Protein AF-A0A6N9VI15-F1 (afdb_monomer)

Foldseek 3Di:
DDDDDDDPDPVVVVVVVLCLLQPAAPVRDSQQRDWDWDQDPVPRDIDIDHGRDHSVVSVVVVVVVDDPDDPPPDDPDD

Radius of gyration: 14.13 Å; Cα contacts (8 Å, |Δi|>4): 65; chains: 1; bounding box: 28×30×40 Å

Solvent-accessible surface area (backbone atoms only — not comparable to full-atom values): 5082 Å² total; per-residue (Å²): 138,85,87,83,86,84,73,91,43,74,68,58,44,50,51,54,50,49,52,63,70,61,32,57,16,99,86,64,41,71,66,40,18,61,67,44,79,45,74,40,87,92,75,71,45,77,48,80,42,63,56,42,55,48,60,68,61,53,49,57,59,53,52,77,73,59,72,79,90,53,93,82,65,71,74,83,72,134

Mean predicted aligned error: 8.82 Å

Sequence (78 aa):
MIDIVAVLRAEDAVLDFLSVLTAPGPTGRQDESPEVHVLFGDTAEHLVLPAGVPTAERLDAVARHVRPVDESAASPGP

Secondary structure (DSSP, 8-state):
-------SSHHHHHHHHHHHHTPPPTTS-GGGPPPEEEE-TTT--EEEE-TT--HHHHHHHHHTTPPP--TT------

Organism: Streptomyces microflavus (NCBI:txid1919)

pLDDT: mean 73.47, std 13.97, range [33.28, 91.19]

Structure (mmCIF, N/CA/C/O backbone):
data_AF-A0A6N9VI15-F1
#
_entry.id   AF-A0A6N9VI15-F1
#
loop_
_atom_site.group_PDB
_atom_site.id
_atom_site.type_symbol
_atom_site.label_atom_id
_atom_site.label_alt_id
_atom_site.label_comp_id
_atom_site.label_asym_id
_atom_site.label_entity_id
_atom_site.label_seq_id
_atom_site.pdbx_PDB_ins_code
_atom_site.Cartn_x
_atom_site.Cartn_y
_atom_site.Cartn_z
_atom_site.occupancy
_atom_site.B_iso_or_equiv
_atom_site.auth_seq_id
_atom_site.auth_comp_id
_atom_site.auth_asym_id
_atom_site.aut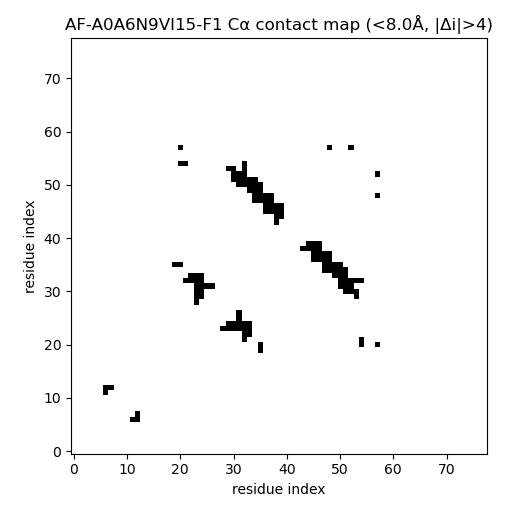h_atom_id
_atom_site.pdbx_PDB_model_num
ATOM 1 N N . MET A 1 1 ? 11.912 21.479 0.084 1.00 39.75 1 MET A N 1
ATOM 2 C CA . MET A 1 1 ? 12.336 20.219 0.724 1.00 39.75 1 MET A CA 1
ATOM 3 C C . MET A 1 1 ? 12.331 19.173 -0.373 1.00 39.75 1 MET A C 1
ATOM 5 O O . MET A 1 1 ? 11.390 19.198 -1.155 1.00 39.75 1 MET A O 1
ATOM 9 N N . ILE A 1 2 ? 13.399 18.395 -0.535 1.00 33.28 2 ILE A N 1
ATOM 10 C CA . ILE A 1 2 ? 13.459 17.320 -1.535 1.00 33.28 2 ILE A CA 1
ATOM 11 C C . ILE A 1 2 ? 13.697 16.043 -0.743 1.00 33.28 2 ILE A C 1
ATOM 13 O O . ILE A 1 2 ? 14.761 15.896 -0.142 1.00 33.28 2 ILE A O 1
ATOM 17 N N . ASP A 1 3 ? 12.696 15.173 -0.715 1.00 46.81 3 ASP A N 1
ATOM 18 C CA . ASP A 1 3 ? 12.773 13.878 -0.053 1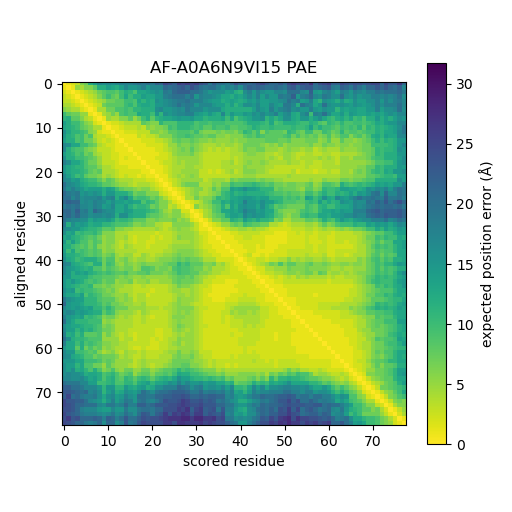.00 46.81 3 ASP A CA 1
ATOM 19 C C . ASP A 1 3 ? 13.292 12.856 -1.068 1.00 46.81 3 ASP A C 1
ATOM 21 O O . ASP A 1 3 ? 12.682 12.626 -2.112 1.00 46.81 3 ASP A O 1
ATOM 25 N N . ILE A 1 4 ? 14.475 12.302 -0.797 1.00 45.72 4 ILE A N 1
ATOM 26 C CA . ILE A 1 4 ? 15.118 11.293 -1.642 1.00 45.72 4 ILE A CA 1
ATOM 27 C C . ILE A 1 4 ? 14.847 9.929 -1.009 1.00 45.72 4 ILE A C 1
ATOM 29 O O . ILE A 1 4 ? 15.393 9.622 0.049 1.00 45.72 4 ILE A O 1
ATOM 33 N N . VAL A 1 5 ? 14.021 9.109 -1.661 1.00 56.50 5 VAL A N 1
ATOM 34 C CA . VAL A 1 5 ? 13.788 7.712 -1.272 1.00 56.50 5 VAL A CA 1
ATOM 35 C C . VAL A 1 5 ? 14.676 6.822 -2.136 1.00 56.50 5 VAL A C 1
ATOM 37 O O . VAL A 1 5 ? 14.482 6.731 -3.346 1.00 56.50 5 VAL A O 1
ATOM 40 N N . ALA A 1 6 ? 15.676 6.189 -1.522 1.00 51.69 6 ALA A N 1
ATOM 41 C CA . ALA A 1 6 ? 16.569 5.247 -2.189 1.00 51.69 6 ALA A CA 1
ATOM 42 C C . ALA A 1 6 ? 16.191 3.812 -1.806 1.00 51.69 6 ALA A C 1
ATOM 44 O O . ALA A 1 6 ? 16.399 3.390 -0.672 1.00 51.69 6 ALA A O 1
ATOM 45 N N . VAL A 1 7 ? 15.662 3.060 -2.769 1.00 59.25 7 VAL A N 1
ATOM 46 C CA . VAL A 1 7 ? 15.353 1.635 -2.621 1.00 59.25 7 VAL A CA 1
ATOM 47 C C . VAL A 1 7 ? 16.552 0.830 -3.111 1.00 59.25 7 VAL A C 1
ATOM 49 O O . VAL A 1 7 ? 16.835 0.804 -4.306 1.00 59.25 7 VAL A O 1
ATOM 52 N N . LEU A 1 8 ? 17.284 0.193 -2.196 1.00 53.88 8 LEU A N 1
ATOM 53 C CA . LEU A 1 8 ? 18.488 -0.576 -2.544 1.00 53.88 8 LEU A CA 1
ATOM 54 C C . LEU A 1 8 ? 18.168 -2.008 -2.989 1.00 53.88 8 LEU A C 1
ATOM 56 O O . LEU A 1 8 ? 1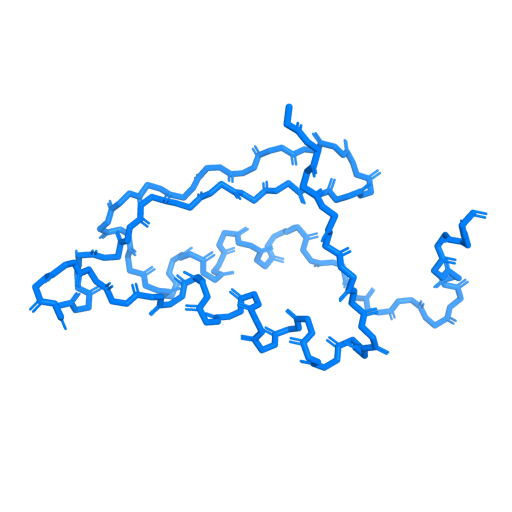8.943 -2.612 -3.732 1.00 53.88 8 LEU A O 1
ATOM 60 N N . ARG A 1 9 ? 17.032 -2.545 -2.533 1.00 56.84 9 ARG A N 1
ATOM 61 C CA . ARG A 1 9 ? 16.496 -3.859 -2.894 1.00 56.84 9 ARG A CA 1
ATOM 62 C C . ARG A 1 9 ? 14.977 -3.787 -2.956 1.00 56.84 9 ARG A C 1
ATOM 64 O O . ARG A 1 9 ? 14.362 -3.107 -2.137 1.00 56.84 9 ARG A O 1
ATOM 71 N N . ALA A 1 10 ? 14.379 -4.486 -3.916 1.00 64.88 10 ALA A N 1
ATOM 72 C CA . ALA A 1 10 ? 12.929 -4.488 -4.093 1.00 64.88 10 ALA A CA 1
ATOM 73 C C . ALA A 1 10 ? 12.214 -5.046 -2.852 1.00 64.88 10 ALA A C 1
ATOM 75 O O . ALA A 1 10 ? 11.167 -4.543 -2.459 1.00 64.88 10 ALA A O 1
ATOM 76 N N . GLU A 1 11 ? 12.817 -6.036 -2.195 1.00 67.94 11 GLU A N 1
ATOM 77 C CA . GLU A 1 11 ? 12.303 -6.645 -0.971 1.00 67.94 11 GLU A CA 1
ATOM 78 C C . GLU A 1 11 ? 12.258 -5.644 0.188 1.00 67.94 11 GLU A C 1
ATOM 80 O O . GLU A 1 11 ? 11.263 -5.586 0.910 1.00 67.94 11 GLU A O 1
ATOM 85 N N . ASP A 1 12 ? 13.296 -4.817 0.327 1.00 65.06 12 ASP A N 1
ATOM 86 C CA . ASP A 1 12 ? 13.373 -3.801 1.379 1.00 65.06 12 ASP A CA 1
ATOM 87 C C . ASP A 1 12 ? 12.308 -2.713 1.158 1.00 65.06 12 ASP A C 1
ATOM 89 O O . ASP A 1 12 ? 11.633 -2.314 2.103 1.00 65.06 12 ASP A O 1
ATOM 93 N N . ALA A 1 13 ? 12.054 -2.315 -0.096 1.00 69.31 13 ALA A N 1
ATOM 94 C CA . ALA A 1 13 ? 10.955 -1.398 -0.418 1.00 69.31 13 ALA A CA 1
ATOM 95 C C . ALA A 1 13 ? 9.575 -1.968 -0.102 1.00 69.31 13 ALA A C 1
ATOM 97 O O . ALA A 1 13 ? 8.700 -1.231 0.346 1.00 69.31 13 ALA A O 1
ATOM 98 N N . VAL A 1 14 ? 9.359 -3.261 -0.347 1.00 75.75 14 VAL A N 1
ATOM 99 C CA . VAL A 1 14 ? 8.084 -3.905 -0.016 1.00 75.75 1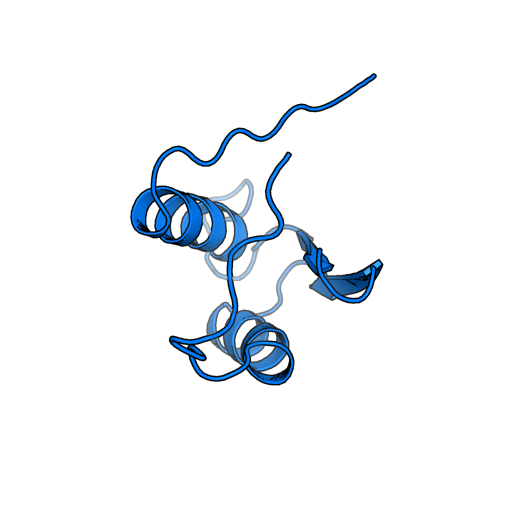4 VAL A CA 1
ATOM 100 C C . VAL A 1 14 ? 7.883 -3.920 1.496 1.00 75.75 14 VAL A C 1
ATOM 102 O O . VAL A 1 14 ? 6.790 -3.608 1.963 1.00 75.75 14 VAL A O 1
ATOM 105 N N . LEU A 1 15 ? 8.922 -4.239 2.269 1.00 75.75 15 LEU A N 1
ATOM 106 C CA . LEU A 1 15 ? 8.844 -4.232 3.730 1.00 75.75 15 LEU A CA 1
ATOM 107 C C . LEU A 1 15 ? 8.618 -2.823 4.287 1.00 75.75 15 LEU A C 1
ATOM 109 O O . LEU A 1 15 ? 7.743 -2.652 5.136 1.00 75.75 15 LEU A O 1
ATOM 113 N N . ASP A 1 16 ? 9.328 -1.818 3.772 1.00 78.69 16 ASP A N 1
ATOM 114 C CA . ASP A 1 16 ? 9.134 -0.419 4.159 1.00 78.69 16 ASP A CA 1
ATOM 115 C C . ASP A 1 16 ? 7.718 0.052 3.814 1.00 78.69 16 ASP A C 1
ATOM 117 O O . ASP A 1 16 ? 7.021 0.614 4.664 1.00 78.69 16 ASP A O 1
ATOM 121 N N . PHE A 1 17 ? 7.240 -0.254 2.607 1.00 81.56 17 PHE A N 1
ATOM 122 C CA . PHE A 1 17 ? 5.886 0.077 2.177 1.00 81.56 17 PHE A CA 1
ATOM 123 C C . PHE A 1 17 ? 4.828 -0.566 3.077 1.00 81.56 17 PHE A C 1
ATOM 125 O O . PHE A 1 17 ? 3.923 0.120 3.556 1.00 81.56 17 PHE A O 1
ATOM 132 N N . LEU A 1 18 ? 4.952 -1.867 3.356 1.00 81.94 18 LEU A N 1
ATOM 133 C CA . LEU A 1 18 ? 4.032 -2.570 4.246 1.00 81.94 18 LEU A CA 1
ATOM 134 C C . LEU A 1 18 ? 4.087 -1.995 5.664 1.00 81.94 18 LEU A C 1
ATOM 136 O O . LEU A 1 18 ? 3.037 -1.816 6.273 1.00 81.94 18 LEU A O 1
ATOM 140 N N . SER A 1 19 ? 5.270 -1.633 6.166 1.00 82.06 19 SER A N 1
ATOM 141 C CA . SER A 1 19 ? 5.419 -1.047 7.502 1.00 82.06 19 SER A CA 1
ATOM 142 C C . SER A 1 19 ? 4.652 0.271 7.657 1.00 82.06 19 SER A C 1
ATOM 144 O O . SER A 1 19 ? 4.013 0.490 8.685 1.00 82.06 19 SER A O 1
ATOM 146 N N . VAL A 1 20 ? 4.649 1.112 6.616 1.00 83.75 20 VAL A N 1
ATOM 147 C CA . VAL A 1 20 ? 3.892 2.369 6.573 1.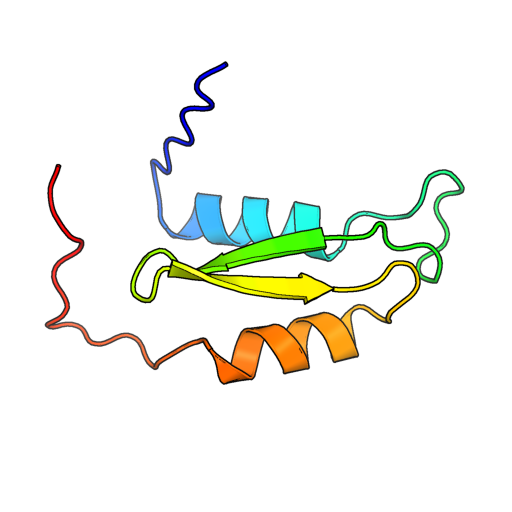00 83.75 20 VAL A CA 1
ATOM 148 C C . VAL A 1 20 ? 2.400 2.092 6.423 1.00 83.75 20 VAL A C 1
ATOM 150 O O . VAL A 1 20 ? 1.581 2.675 7.134 1.00 83.75 20 VAL A O 1
ATOM 153 N N . LEU A 1 21 ? 2.034 1.172 5.529 1.00 82.94 21 LEU A N 1
ATOM 154 C CA . LEU A 1 21 ? 0.640 0.850 5.235 1.00 82.94 21 LEU A CA 1
ATOM 155 C C . LEU A 1 21 ? -0.089 0.262 6.451 1.00 82.94 21 LEU A C 1
ATOM 157 O O . LEU A 1 21 ? -1.274 0.545 6.655 1.00 82.94 21 LEU A O 1
ATOM 161 N N . THR A 1 22 ? 0.625 -0.532 7.256 1.00 80.19 22 THR A N 1
ATOM 162 C CA . THR A 1 22 ? 0.108 -1.210 8.452 1.00 80.19 22 THR A CA 1
ATOM 163 C C . THR A 1 22 ? 0.524 -0.538 9.759 1.00 80.19 22 THR A C 1
ATOM 165 O O . THR A 1 22 ? 0.407 -1.158 10.819 1.00 80.19 22 THR A O 1
ATOM 168 N N . ALA A 1 23 ? 1.048 0.691 9.708 1.00 80.56 23 ALA A N 1
ATOM 169 C CA . ALA A 1 23 ? 1.493 1.398 10.901 1.00 80.56 23 ALA A CA 1
ATOM 170 C C . ALA A 1 23 ? 0.323 1.553 11.894 1.00 80.56 23 ALA A C 1
ATOM 172 O O . ALA A 1 23 ? -0.758 2.014 11.506 1.00 80.56 23 ALA A O 1
ATOM 173 N N . PRO A 1 24 ? 0.499 1.168 13.170 1.00 71.44 24 PRO A N 1
ATOM 174 C CA . PRO A 1 24 ? -0.534 1.369 14.172 1.00 71.44 24 PRO A CA 1
ATOM 175 C C . PRO A 1 24 ? -0.733 2.865 14.441 1.00 71.44 24 PRO A C 1
ATOM 177 O O . PRO A 1 24 ? 0.197 3.666 14.324 1.00 71.44 24 PRO A O 1
ATOM 180 N N . GLY A 1 25 ? -1.952 3.235 14.832 1.00 70.44 25 GLY A N 1
ATOM 181 C CA . GLY A 1 25 ? -2.267 4.603 15.235 1.00 70.44 25 GLY A CA 1
ATOM 182 C C . GLY A 1 25 ? -1.520 5.062 16.489 1.00 70.44 25 GLY A C 1
ATOM 183 O O . GLY A 1 25 ? -0.897 4.251 17.179 1.00 70.44 25 GLY A O 1
ATOM 184 N N . PRO A 1 26 ? -1.623 6.351 16.856 1.00 67.69 26 PRO A N 1
ATOM 185 C CA . PRO A 1 26 ? -0.924 6.930 18.006 1.00 67.69 26 PRO A CA 1
ATOM 186 C C . PRO A 1 26 ? -1.251 6.250 19.346 1.00 67.69 26 PRO A C 1
ATOM 188 O O . PRO A 1 26 ? -0.458 6.349 20.280 1.00 67.69 26 PRO A O 1
ATOM 191 N N . THR A 1 27 ? -2.381 5.541 19.457 1.00 72.62 27 THR A N 1
ATOM 192 C CA . THR A 1 27 ? -2.740 4.765 20.659 1.00 72.62 27 THR A CA 1
ATOM 193 C C . THR A 1 27 ? -2.393 3.272 20.572 1.00 72.62 27 THR A C 1
ATOM 195 O O . THR A 1 27 ? -2.660 2.522 21.510 1.00 72.62 27 THR A O 1
ATOM 198 N N . GLY A 1 28 ? -1.803 2.814 19.463 1.00 66.56 28 GLY A N 1
ATOM 199 C CA . GLY A 1 28 ? -1.454 1.409 19.238 1.00 66.56 28 GLY A CA 1
ATOM 200 C C . GLY A 1 28 ? -2.625 0.513 18.816 1.00 66.56 28 GLY A C 1
ATOM 201 O O . GLY A 1 28 ? -2.437 -0.692 18.653 1.00 66.56 28 GLY A O 1
ATOM 202 N N . ARG A 1 29 ? -3.834 1.063 18.631 1.00 66.75 29 ARG A N 1
ATOM 203 C CA . ARG A 1 29 ? -4.991 0.312 18.122 1.00 66.75 29 ARG A CA 1
ATOM 204 C C . ARG A 1 29 ? -4.890 0.093 16.613 1.00 66.75 29 ARG A C 1
ATOM 206 O O . ARG A 1 29 ? -4.556 1.010 15.866 1.00 66.75 29 ARG A O 1
ATOM 213 N N . GLN A 1 30 ? -5.227 -1.121 16.173 1.00 61.56 30 GLN A N 1
ATOM 214 C CA . GLN A 1 30 ? -5.260 -1.476 14.749 1.00 61.56 30 GLN A CA 1
ATOM 215 C C . GLN A 1 30 ? -6.295 -0.655 13.967 1.00 61.56 30 GLN A C 1
ATOM 217 O O . GLN A 1 30 ? -6.020 -0.290 12.831 1.00 61.56 30 GLN A O 1
ATOM 222 N N . ASP A 1 31 ? -7.410 -0.274 14.597 1.00 65.69 31 ASP A N 1
ATOM 223 C CA . ASP A 1 31 ? -8.473 0.535 13.975 1.00 65.69 31 ASP A CA 1
ATOM 224 C C . ASP A 1 31 ? -8.135 2.035 13.873 1.00 65.69 31 ASP A C 1
ATOM 226 O O . ASP A 1 31 ? -8.956 2.835 13.436 1.00 65.69 31 ASP A O 1
ATOM 230 N N . GLU A 1 32 ? -6.936 2.448 14.290 1.00 71.69 32 GLU A N 1
ATOM 231 C CA . GLU A 1 32 ? -6.479 3.842 14.236 1.00 71.69 32 GLU A CA 1
ATOM 232 C C . GLU A 1 32 ? -5.351 4.040 13.220 1.00 71.69 32 GLU A C 1
ATOM 234 O O . GLU A 1 32 ? -4.496 4.908 13.387 1.00 71.69 32 GLU A O 1
ATOM 239 N N . SER A 1 33 ? -5.312 3.230 12.163 1.00 77.62 33 SER A N 1
ATOM 240 C CA . SER A 1 33 ? -4.298 3.379 11.121 1.00 77.62 33 SER A CA 1
ATOM 241 C C . SER A 1 33 ? -4.279 4.825 10.581 1.00 77.62 33 SER A C 1
ATOM 243 O O . SER A 1 33 ? -5.350 5.383 10.314 1.00 77.62 33 SER A O 1
ATOM 245 N N . PRO A 1 34 ? -3.101 5.455 10.409 1.00 83.38 34 PRO A N 1
ATOM 246 C CA . PRO A 1 34 ? -3.001 6.845 9.965 1.00 83.38 34 PRO A CA 1
ATOM 247 C C . PRO A 1 34 ? -3.453 6.996 8.512 1.00 83.38 34 PRO A C 1
ATOM 249 O O . PRO A 1 34 ? -3.490 6.017 7.766 1.00 83.38 34 PRO A O 1
ATOM 252 N N . GLU A 1 35 ? -3.779 8.215 8.091 1.00 87.81 35 GLU A N 1
ATOM 253 C CA . GLU A 1 35 ? -3.995 8.513 6.672 1.00 87.81 35 GLU A CA 1
ATOM 254 C C . GLU A 1 35 ? -2.698 8.286 5.883 1.00 87.81 35 GLU A C 1
ATOM 256 O O . GLU A 1 35 ? -1.629 8.734 6.300 1.00 87.81 35 GLU A O 1
ATOM 261 N N . VAL A 1 36 ? -2.786 7.571 4.759 1.00 88.44 36 VAL A N 1
ATOM 262 C CA . VAL A 1 36 ? -1.633 7.229 3.912 1.00 88.44 36 VAL A CA 1
ATOM 263 C C . VAL A 1 36 ? -1.893 7.700 2.489 1.00 88.44 36 VAL A C 1
ATOM 265 O O . VAL A 1 36 ? -2.965 7.482 1.931 1.00 88.44 36 VAL A O 1
ATOM 268 N N . HIS A 1 37 ? -0.889 8.344 1.903 1.00 87.25 37 HIS A N 1
ATOM 269 C CA . HIS A 1 37 ? -0.906 8.863 0.539 1.00 87.25 37 HIS A CA 1
ATOM 270 C C . HIS A 1 37 ? 0.071 8.030 -0.286 1.00 87.25 37 HIS A C 1
ATOM 272 O O . HIS A 1 37 ? 1.259 7.977 0.032 1.00 87.25 37 HIS A O 1
ATOM 278 N N . VAL A 1 38 ? -0.430 7.342 -1.309 1.00 84.88 38 VAL A N 1
ATOM 279 C CA . VAL A 1 38 ? 0.364 6.472 -2.182 1.00 84.88 38 VAL A CA 1
ATOM 280 C C . VAL A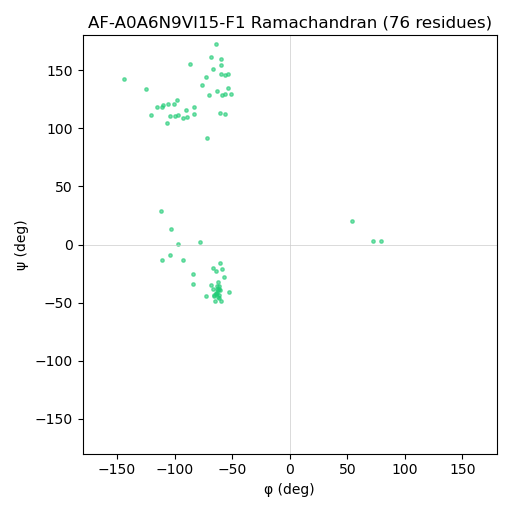 1 38 ? 0.462 7.120 -3.554 1.00 84.88 38 VAL A C 1
ATOM 282 O O . VAL A 1 38 ? -0.553 7.359 -4.206 1.00 84.88 38 VAL A O 1
ATOM 285 N N . LEU A 1 39 ? 1.687 7.396 -3.991 1.00 84.06 39 LEU A N 1
ATOM 286 C CA . LEU A 1 39 ? 1.973 7.875 -5.338 1.00 84.06 39 LEU A CA 1
ATOM 287 C C . LEU A 1 39 ? 2.477 6.711 -6.192 1.00 84.06 39 LEU A C 1
ATOM 289 O O . LEU A 1 39 ? 3.505 6.107 -5.880 1.00 84.06 39 LEU A O 1
ATOM 293 N N . PHE A 1 40 ? 1.774 6.417 -7.281 1.00 81.00 40 PHE A N 1
ATOM 294 C CA . PHE A 1 40 ? 2.191 5.401 -8.240 1.00 81.00 40 PHE A CA 1
ATOM 295 C C . PHE A 1 40 ? 3.204 6.001 -9.214 1.00 81.00 40 PHE A C 1
ATOM 297 O O . PHE A 1 40 ? 2.879 6.884 -10.007 1.00 81.00 40 PHE A O 1
ATOM 304 N N . GLY A 1 41 ? 4.455 5.545 -9.136 1.00 76.06 41 GLY A N 1
ATOM 305 C CA . GLY A 1 41 ? 5.564 6.145 -9.886 1.00 76.06 41 GLY A CA 1
ATOM 306 C C . GLY A 1 41 ? 5.448 6.035 -11.411 1.00 76.06 41 GLY A C 1
ATOM 307 O O . GLY A 1 41 ? 6.036 6.845 -12.120 1.00 76.06 41 GLY A O 1
ATOM 308 N N . ASP A 1 42 ? 4.689 5.066 -11.924 1.00 73.81 42 ASP A N 1
ATOM 309 C CA . ASP A 1 42 ? 4.513 4.814 -13.359 1.00 73.81 42 ASP A CA 1
ATOM 310 C C . ASP A 1 42 ? 3.428 5.692 -14.005 1.00 73.81 42 ASP A C 1
ATOM 312 O O . ASP A 1 42 ? 3.537 6.081 -15.167 1.00 73.81 42 ASP A O 1
ATOM 316 N N . THR A 1 43 ? 2.380 6.008 -13.251 1.00 78.00 43 THR A N 1
ATOM 317 C CA . THR A 1 43 ? 1.184 6.722 -13.721 1.00 78.00 43 THR A CA 1
ATOM 318 C C . THR A 1 43 ? 1.068 8.133 -13.156 1.00 78.00 43 THR A C 1
ATOM 320 O O . THR A 1 43 ? 0.252 8.913 -13.642 1.00 78.00 43 THR A O 1
ATOM 323 N N . ALA A 1 44 ? 1.866 8.463 -12.135 1.00 77.50 44 ALA A N 1
ATOM 324 C CA . ALA A 1 44 ? 1.699 9.641 -11.285 1.00 77.50 44 ALA A CA 1
ATOM 325 C C . ALA A 1 44 ? 0.297 9.737 -10.646 1.00 77.50 44 ALA A C 1
ATOM 327 O O . ALA A 1 44 ? -0.125 10.814 -10.219 1.00 77.50 44 ALA A O 1
ATOM 328 N N . GLU A 1 45 ? -0.431 8.618 -10.577 1.00 83.38 45 GLU A N 1
ATOM 329 C CA . GLU A 1 45 ? -1.723 8.547 -9.908 1.00 83.38 45 GLU A CA 1
ATOM 330 C C . GLU A 1 45 ? -1.528 8.595 -8.389 1.00 83.38 45 GLU A C 1
ATOM 332 O O . GLU A 1 45 ? -0.563 8.058 -7.839 1.00 83.38 45 GLU A O 1
ATOM 337 N N . HIS A 1 46 ? -2.467 9.252 -7.714 1.00 87.69 46 HIS A N 1
ATOM 338 C CA . HIS A 1 46 ? -2.450 9.434 -6.276 1.00 87.69 46 HIS A CA 1
ATOM 339 C C . HIS A 1 46 ? -3.631 8.707 -5.628 1.00 87.69 46 HIS A C 1
ATOM 341 O O . HIS A 1 46 ? -4.788 9.047 -5.876 1.00 87.69 46 HIS A O 1
ATOM 347 N N . LEU A 1 47 ? -3.331 7.733 -4.769 1.00 88.06 47 LEU A N 1
ATOM 348 C CA . LEU A 1 47 ? -4.311 7.013 -3.963 1.00 88.06 47 LEU A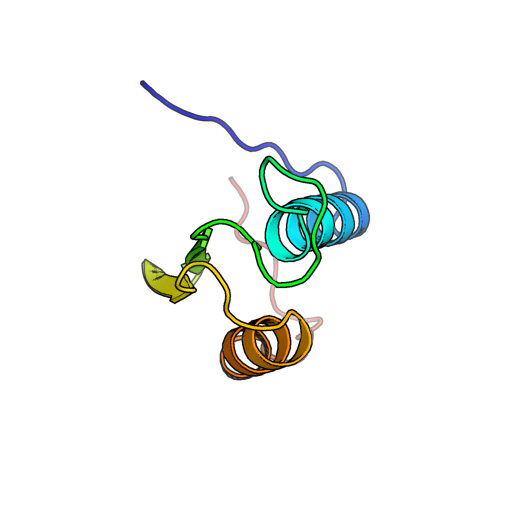 CA 1
ATOM 349 C C . LEU A 1 47 ? -4.236 7.481 -2.511 1.00 88.06 47 LEU A C 1
ATOM 351 O O . LEU A 1 47 ? -3.212 7.332 -1.845 1.00 88.06 47 LEU A O 1
ATOM 355 N N . VAL A 1 48 ? -5.354 8.000 -2.008 1.00 91.19 48 VAL A N 1
ATOM 356 C CA . VAL A 1 48 ? -5.506 8.387 -0.602 1.00 91.19 48 VAL A CA 1
ATOM 357 C C . VAL A 1 48 ? -6.212 7.264 0.148 1.00 91.19 48 VAL A C 1
ATOM 359 O O . VAL A 1 48 ? -7.313 6.856 -0.222 1.00 91.19 48 VAL A O 1
ATOM 362 N N . LEU A 1 49 ? -5.584 6.785 1.217 1.00 89.62 49 LEU A N 1
ATOM 363 C CA . LEU A 1 49 ? -6.117 5.792 2.142 1.00 89.62 49 LEU A CA 1
ATOM 364 C C . LEU A 1 49 ? -6.500 6.501 3.448 1.00 89.62 49 LEU A C 1
ATOM 366 O O . LEU A 1 49 ? -5.607 6.860 4.223 1.00 89.62 49 LEU A O 1
ATOM 370 N N . PRO A 1 50 ? -7.802 6.719 3.708 1.00 88.25 50 PRO A N 1
ATOM 371 C CA . PRO A 1 50 ? -8.252 7.439 4.892 1.00 88.25 50 PRO A CA 1
ATOM 372 C C . PRO A 1 50 ? -7.809 6.781 6.202 1.00 88.25 50 PRO A C 1
ATOM 374 O O . PRO A 1 50 ? -7.602 5.562 6.287 1.00 88.25 50 PRO A O 1
ATOM 377 N N . ALA A 1 51 ? -7.706 7.594 7.252 1.00 87.25 51 ALA A N 1
ATOM 378 C CA . ALA A 1 51 ? -7.461 7.094 8.598 1.00 87.25 51 ALA A CA 1
ATOM 379 C C . ALA A 1 51 ? -8.571 6.127 9.055 1.00 87.25 51 ALA A C 1
ATOM 381 O O . ALA A 1 51 ? -9.736 6.276 8.687 1.00 87.25 51 ALA A O 1
ATOM 382 N N . GLY A 1 52 ? -8.195 5.128 9.853 1.00 85.50 52 GLY A N 1
ATOM 383 C CA . GLY A 1 52 ? -9.117 4.139 10.424 1.00 85.50 52 GLY A CA 1
ATOM 384 C C . GLY A 1 52 ? -9.677 3.102 9.445 1.00 85.50 52 GLY A C 1
ATOM 385 O O . GLY A 1 52 ? -10.482 2.265 9.843 1.00 85.50 52 GLY A O 1
ATOM 386 N N . VAL A 1 53 ? -9.255 3.120 8.175 1.00 86.25 53 VAL A N 1
ATOM 387 C CA . VAL A 1 53 ? -9.573 2.043 7.225 1.00 86.25 53 VAL A CA 1
ATOM 388 C C . VAL A 1 53 ? -8.801 0.777 7.612 1.00 86.25 53 VAL A C 1
ATOM 390 O O . VAL A 1 53 ? -7.574 0.864 7.739 1.00 86.25 53 VAL A O 1
ATOM 393 N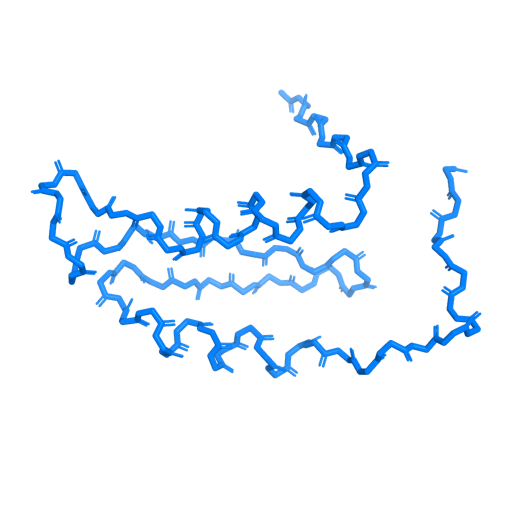 N . PRO A 1 54 ? -9.464 -0.389 7.742 1.00 86.12 54 PRO A N 1
ATOM 394 C CA . PRO A 1 54 ? -8.807 -1.648 8.076 1.00 86.12 54 PRO A CA 1
ATOM 395 C C . PRO A 1 54 ? -7.687 -2.016 7.099 1.00 86.12 54 PRO A C 1
ATOM 397 O O . PRO A 1 54 ? -7.799 -1.812 5.889 1.00 86.12 54 PRO A O 1
ATOM 400 N N . THR A 1 55 ? -6.630 -2.655 7.603 1.00 84.00 55 THR A N 1
ATOM 401 C CA . THR A 1 55 ? -5.471 -3.066 6.791 1.00 84.00 55 THR A CA 1
ATOM 402 C C . THR A 1 55 ? -5.850 -3.888 5.558 1.00 84.00 55 THR A C 1
ATOM 404 O O . THR A 1 55 ? -5.289 -3.673 4.488 1.00 84.00 55 THR A O 1
ATOM 407 N N . ALA A 1 56 ? -6.810 -4.810 5.682 1.00 86.56 56 ALA A N 1
ATOM 408 C CA . ALA A 1 56 ? -7.262 -5.629 4.558 1.00 86.56 56 ALA A CA 1
ATOM 409 C C . ALA A 1 56 ? -7.860 -4.772 3.429 1.00 86.56 56 ALA A C 1
ATOM 411 O O . ALA A 1 56 ? -7.515 -4.957 2.267 1.00 86.56 56 ALA A O 1
ATOM 412 N N . GLU A 1 57 ? -8.676 -3.776 3.772 1.00 89.06 57 GLU A N 1
ATOM 413 C CA . GLU A 1 57 ? -9.286 -2.871 2.793 1.00 89.06 57 GLU A CA 1
ATOM 414 C C . GLU A 1 57 ? -8.246 -1.958 2.129 1.00 89.06 57 GLU A C 1
ATOM 416 O O . GLU A 1 57 ? -8.334 -1.678 0.932 1.00 89.06 57 GLU A O 1
ATOM 421 N N . ARG A 1 58 ? -7.217 -1.534 2.877 1.00 87.88 58 ARG A N 1
ATOM 422 C CA . ARG A 1 58 ? -6.073 -0.790 2.324 1.00 87.88 58 ARG A CA 1
ATOM 423 C C . ARG A 1 58 ? -5.301 -1.621 1.306 1.00 87.88 58 ARG A C 1
ATOM 425 O O . ARG A 1 58 ? -4.972 -1.123 0.231 1.00 87.88 58 ARG A O 1
ATOM 432 N N . LEU A 1 59 ? -5.027 -2.883 1.636 1.00 87.31 59 LEU A N 1
ATOM 433 C CA . LEU A 1 59 ? -4.341 -3.814 0.741 1.00 87.31 59 LEU A CA 1
ATOM 434 C C . LEU A 1 59 ? -5.169 -4.087 -0.517 1.00 87.31 59 LEU A C 1
ATOM 436 O O . LEU A 1 59 ? -4.616 -4.039 -1.612 1.00 87.31 59 LEU A O 1
ATOM 440 N N . ASP A 1 60 ? -6.482 -4.280 -0.383 1.00 90.00 60 ASP A N 1
ATOM 441 C CA . ASP A 1 60 ? -7.386 -4.454 -1.524 1.00 90.00 60 ASP A CA 1
ATOM 442 C C . ASP A 1 60 ? -7.408 -3.224 -2.440 1.00 90.00 60 ASP A C 1
ATOM 444 O O . ASP A 1 60 ? -7.470 -3.362 -3.663 1.00 90.00 60 ASP A O 1
ATOM 448 N N . ALA A 1 61 ? -7.346 -2.014 -1.875 1.00 88.94 61 ALA A N 1
ATOM 449 C CA . ALA A 1 61 ? -7.255 -0.787 -2.659 1.00 88.94 61 ALA A CA 1
ATOM 450 C C . ALA A 1 61 ? -5.942 -0.725 -3.451 1.00 88.94 61 ALA A C 1
ATOM 452 O O . ALA A 1 61 ? -5.982 -0.506 -4.659 1.00 88.94 61 ALA A O 1
ATOM 453 N N . VAL A 1 62 ? -4.800 -0.989 -2.807 1.00 87.00 62 VAL A N 1
ATOM 454 C CA . VAL A 1 62 ? -3.481 -1.000 -3.464 1.00 87.00 62 VAL A CA 1
ATOM 455 C C . VAL A 1 62 ? -3.398 -2.096 -4.529 1.00 87.00 62 VAL A C 1
ATOM 457 O O . VAL A 1 62 ? -2.912 -1.844 -5.629 1.00 87.00 62 VAL A O 1
ATOM 460 N N . ALA A 1 63 ? -3.924 -3.292 -4.250 1.00 86.38 63 ALA A N 1
ATOM 461 C CA . ALA A 1 63 ? -3.864 -4.444 -5.147 1.00 86.38 63 ALA A CA 1
ATOM 462 C C . ALA A 1 63 ? -4.481 -4.176 -6.530 1.00 86.38 63 ALA A C 1
ATOM 464 O O . ALA A 1 63 ? -4.029 -4.751 -7.517 1.00 86.38 63 ALA A O 1
ATOM 465 N N . ARG A 1 64 ? -5.462 -3.267 -6.636 1.00 86.50 64 ARG A N 1
ATOM 466 C CA . ARG A 1 64 ? -6.062 -2.869 -7.926 1.00 86.50 64 ARG A CA 1
ATOM 467 C C . ARG A 1 64 ? -5.097 -2.127 -8.854 1.00 86.50 64 ARG A C 1
ATOM 469 O O . ARG A 1 64 ? -5.338 -2.097 -10.057 1.00 86.50 64 ARG A O 1
ATOM 476 N N . HIS A 1 65 ? -4.027 -1.554 -8.309 1.00 82.31 65 HIS A N 1
ATOM 477 C CA . HIS A 1 65 ? -3.011 -0.811 -9.059 1.00 82.31 65 HIS A CA 1
ATOM 478 C C . HIS A 1 65 ? -1.712 -1.615 -9.241 1.00 82.31 65 HIS A C 1
ATOM 480 O O . HIS A 1 65 ? -0.844 -1.218 -10.016 1.00 82.31 65 HIS A O 1
ATOM 486 N N . VAL A 1 66 ? -1.574 -2.765 -8.571 1.00 79.12 66 VAL A N 1
ATOM 487 C CA . VAL A 1 66 ? -0.404 -3.640 -8.710 1.00 79.12 66 VAL A CA 1
ATOM 488 C C . VAL A 1 66 ? -0.582 -4.533 -9.934 1.00 79.12 66 VAL A C 1
ATOM 490 O O . VAL A 1 66 ? -1.501 -5.348 -10.011 1.00 79.12 66 VAL A O 1
ATOM 493 N N . ARG A 1 67 ? 0.321 -4.393 -10.905 1.00 73.25 67 ARG A N 1
ATOM 494 C CA . ARG A 1 67 ? 0.381 -5.275 -12.075 1.00 73.25 67 ARG A CA 1
ATOM 495 C C . ARG A 1 67 ? 1.221 -6.518 -11.769 1.00 73.25 67 ARG A C 1
ATOM 497 O O . ARG A 1 67 ? 2.094 -6.460 -10.902 1.00 73.25 67 ARG A O 1
ATOM 504 N N . PRO A 1 68 ? 0.991 -7.636 -12.481 1.00 70.75 68 PRO A N 1
ATOM 505 C CA . PRO A 1 68 ? 1.904 -8.771 -12.444 1.00 70.75 68 PRO A CA 1
ATOM 506 C C . PRO A 1 68 ? 3.326 -8.316 -12.769 1.00 70.75 68 PRO A C 1
ATOM 508 O O . PRO A 1 68 ? 3.510 -7.412 -13.587 1.00 70.75 68 PRO A O 1
ATOM 511 N N . VAL A 1 69 ? 4.316 -8.961 -12.152 1.00 67.56 69 VAL A N 1
ATOM 512 C CA . VAL A 1 69 ? 5.722 -8.742 -12.501 1.00 67.56 69 VAL A CA 1
ATOM 513 C C . VAL A 1 69 ? 5.900 -9.116 -13.969 1.00 67.56 69 VAL A C 1
ATOM 515 O O . VAL A 1 69 ? 5.751 -10.278 -14.342 1.00 67.56 69 VAL A O 1
ATOM 518 N N . ASP A 1 70 ? 6.183 -8.119 -14.800 1.00 65.25 70 ASP A N 1
ATOM 519 C CA . ASP A 1 70 ? 6.633 -8.328 -16.167 1.00 65.25 70 ASP A CA 1
ATOM 520 C C . ASP A 1 70 ? 8.159 -8.422 -16.131 1.00 65.25 70 ASP A C 1
ATOM 522 O O . ASP A 1 70 ? 8.843 -7.432 -15.874 1.00 65.25 70 ASP A O 1
ATOM 526 N N . GLU A 1 71 ? 8.701 -9.619 -16.360 1.00 60.34 71 GLU A N 1
ATOM 527 C CA . GLU A 1 71 ? 10.151 -9.858 -16.376 1.00 60.34 71 GLU A CA 1
ATOM 528 C C . GLU A 1 71 ? 10.878 -9.040 -17.461 1.00 60.34 71 GLU A C 1
ATOM 530 O O . GLU A 1 71 ? 12.099 -8.894 -17.410 1.00 60.34 71 GLU A O 1
ATOM 535 N N . SER A 1 72 ? 10.143 -8.490 -18.437 1.00 59.94 72 SER A N 1
ATOM 536 C CA . SER A 1 72 ? 10.671 -7.607 -19.480 1.00 59.94 72 SER A CA 1
ATOM 537 C C . SER A 1 72 ? 10.593 -6.117 -19.140 1.00 59.94 72 SER A C 1
ATOM 539 O O . SER A 1 72 ? 11.243 -5.307 -19.810 1.00 59.94 72 SER A O 1
ATOM 541 N N . ALA A 1 73 ? 9.840 -5.738 -18.100 1.00 60.72 73 ALA A N 1
ATOM 542 C CA . ALA A 1 73 ? 9.783 -4.366 -17.625 1.00 60.72 73 ALA A CA 1
ATOM 543 C C . ALA A 1 73 ? 11.106 -4.026 -16.932 1.00 60.72 73 ALA A C 1
ATOM 545 O O . ALA A 1 73 ? 11.301 -4.247 -15.738 1.00 60.72 73 ALA A O 1
ATOM 546 N N . ALA A 1 74 ? 12.048 -3.492 -17.709 1.00 55.88 74 ALA A N 1
ATOM 547 C CA . ALA A 1 74 ? 13.241 -2.883 -17.155 1.00 55.88 74 ALA A CA 1
ATOM 548 C C . ALA A 1 74 ? 12.817 -1.775 -16.182 1.00 55.88 74 ALA A C 1
ATOM 550 O O . ALA A 1 74 ? 12.016 -0.906 -16.536 1.00 55.88 74 ALA A O 1
ATOM 551 N N . SER A 1 75 ? 13.366 -1.802 -14.964 1.00 52.34 75 SER A N 1
ATOM 552 C CA . SER A 1 75 ? 13.273 -0.661 -14.053 1.00 52.34 75 SER A CA 1
ATOM 553 C C . SER A 1 75 ? 13.728 0.584 -14.824 1.00 52.34 75 SER A C 1
ATOM 555 O O . SER A 1 75 ? 14.781 0.501 -15.473 1.00 52.34 75 SER A O 1
ATOM 557 N N . PRO A 1 76 ? 12.969 1.699 -14.829 1.00 52.94 76 PRO A N 1
ATOM 558 C CA . PRO A 1 76 ? 13.433 2.918 -15.467 1.00 52.94 76 PRO A CA 1
ATOM 559 C C . PRO A 1 76 ? 14.770 3.265 -14.817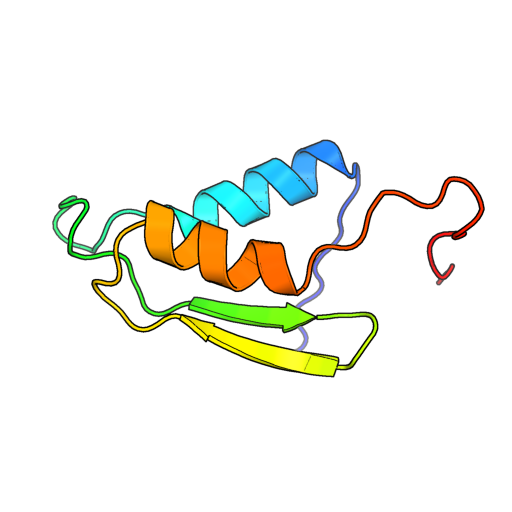 1.00 52.94 76 PRO A C 1
ATOM 561 O O . PRO A 1 76 ? 14.842 3.502 -13.611 1.00 52.94 76 PRO A O 1
ATOM 564 N N . GLY A 1 77 ? 15.844 3.173 -15.598 1.00 48.91 77 GLY A N 1
ATOM 565 C CA . GLY A 1 77 ? 17.163 3.574 -15.134 1.00 48.91 77 GLY A CA 1
ATOM 566 C C . GLY A 1 77 ? 17.158 5.057 -14.743 1.00 48.91 77 GLY A C 1
ATOM 567 O O . GLY A 1 77 ? 16.263 5.789 -15.176 1.00 48.91 77 GLY A O 1
ATOM 568 N N . PRO A 1 78 ? 18.128 5.488 -13.919 1.00 45.78 78 PRO A N 1
ATOM 569 C CA . PRO A 1 78 ? 18.275 6.892 -13.543 1.00 45.78 78 PRO A CA 1
ATOM 570 C C . PRO A 1 78 ? 18.460 7.818 -14.752 1.00 45.78 78 PRO A C 1
ATOM 572 O O . PRO A 1 78 ? 19.005 7.359 -15.786 1.00 45.78 78 PRO A O 1
#

Nearest PDB structures (foldseek):
  2ge8-assembly3_D  TM=2.471E-01  e=3.096E+00  Infectious bronchitis virus
  7f2e-assembly3_F  TM=2.172E-01  e=7.856E+00  Severe acute respiratory syndrome coronavirus 2